Protein AF-A0A3C0DVQ2-F1 (afdb_monomer)

pLDDT: mean 93.42, std 5.56, range [76.94, 98.44]

Structure (mmCIF, N/CA/C/O backbone):
data_AF-A0A3C0DVQ2-F1
#
_entry.id   AF-A0A3C0DVQ2-F1
#
loop_
_atom_site.group_PDB
_atom_site.id
_atom_site.type_symbol
_atom_site.label_atom_id
_atom_site.label_alt_id
_atom_site.label_comp_id
_atom_site.label_asym_id
_atom_site.label_entity_id
_atom_site.label_seq_id
_atom_site.pdbx_PDB_ins_code
_atom_site.Cartn_x
_atom_site.Cartn_y
_atom_site.Cartn_z
_atom_site.occupancy
_atom_site.B_iso_or_equiv
_atom_site.auth_seq_id
_atom_site.auth_comp_id
_atom_site.auth_asym_id
_atom_site.auth_atom_id
_atom_site.pdbx_PDB_model_num
ATOM 1 N N . MET A 1 1 ? 15.230 -8.781 -10.210 1.00 77.56 1 MET A N 1
ATOM 2 C CA . MET A 1 1 ? 13.979 -9.576 -10.283 1.00 77.56 1 MET A CA 1
ATOM 3 C C . MET A 1 1 ? 12.937 -8.904 -11.160 1.00 77.56 1 MET A C 1
ATOM 5 O O . MET A 1 1 ? 12.612 -9.472 -12.189 1.00 77.56 1 MET A O 1
ATOM 9 N N . ALA A 1 2 ? 12.466 -7.697 -10.831 1.00 78.19 2 ALA A N 1
ATOM 10 C CA . ALA A 1 2 ? 11.519 -6.969 -11.685 1.00 78.19 2 ALA A CA 1
ATOM 11 C C 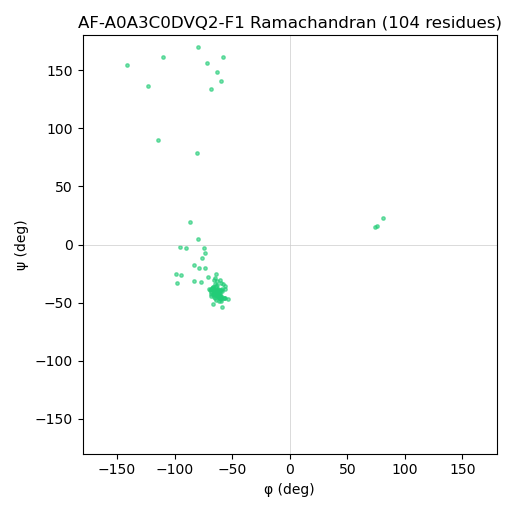. ALA A 1 2 ? 12.025 -6.744 -13.126 1.00 78.19 2 ALA A C 1
ATOM 13 O O . ALA A 1 2 ? 11.261 -6.921 -14.063 1.00 78.19 2 ALA A O 1
ATOM 14 N N . GLU A 1 3 ? 13.318 -6.463 -13.318 1.00 82.38 3 GLU A N 1
ATOM 15 C CA . GLU A 1 3 ? 13.931 -6.376 -14.657 1.00 82.38 3 GLU A CA 1
ATOM 16 C C . GLU A 1 3 ? 13.937 -7.714 -15.418 1.00 82.38 3 GLU A C 1
ATOM 18 O O . GLU A 1 3 ? 13.766 -7.752 -16.633 1.00 82.38 3 GLU A O 1
ATOM 23 N N . TYR A 1 4 ? 14.089 -8.844 -14.719 1.00 86.44 4 TYR A N 1
ATOM 24 C CA . TYR A 1 4 ? 13.986 -10.165 -15.348 1.00 86.44 4 TYR A CA 1
ATOM 25 C C . TYR A 1 4 ? 12.550 -10.453 -15.781 1.00 86.44 4 TYR A C 1
ATOM 27 O O . TYR A 1 4 ? 12.326 -10.957 -16.877 1.00 86.44 4 TYR A O 1
ATOM 35 N N . TRP A 1 5 ? 11.571 -10.053 -14.965 1.00 86.06 5 TRP A N 1
ATOM 36 C CA . TRP A 1 5 ? 10.164 -10.084 -15.357 1.00 86.06 5 TRP A CA 1
ATOM 37 C C . TRP A 1 5 ? 9.872 -9.156 -16.543 1.00 86.06 5 TRP A C 1
ATOM 39 O O . TRP A 1 5 ? 9.146 -9.559 -17.447 1.00 86.06 5 TRP A O 1
ATOM 49 N N . SER A 1 6 ? 10.449 -7.949 -16.586 1.00 85.69 6 SER A N 1
ATOM 50 C CA . SER A 1 6 ? 10.192 -6.990 -17.671 1.00 85.69 6 SER A CA 1
ATOM 51 C C . SER A 1 6 ? 10.811 -7.408 -19.007 1.00 85.69 6 SER A C 1
ATOM 53 O O . SER A 1 6 ? 10.264 -7.059 -20.052 1.00 85.69 6 SER A O 1
ATOM 55 N N . THR A 1 7 ? 11.906 -8.173 -18.974 1.00 87.25 7 THR A N 1
ATOM 56 C CA . THR A 1 7 ? 12.622 -8.702 -20.151 1.00 87.25 7 THR A CA 1
ATOM 57 C C . THR A 1 7 ? 12.207 -10.126 -20.538 1.00 87.25 7 THR A C 1
ATOM 59 O O . THR A 1 7 ? 12.697 -10.654 -21.534 1.00 87.25 7 THR A O 1
ATOM 62 N N . GLY A 1 8 ? 11.304 -10.759 -19.779 1.00 83.19 8 GLY A N 1
ATOM 63 C CA . GLY A 1 8 ? 10.842 -12.129 -20.032 1.00 83.19 8 GLY A CA 1
ATOM 64 C C . GLY A 1 8 ? 11.857 -13.221 -19.676 1.00 83.19 8 GLY A C 1
ATOM 65 O O . GLY A 1 8 ? 11.687 -14.370 -20.079 1.00 83.19 8 GLY A O 1
ATOM 66 N N . ASN A 1 9 ? 12.903 -12.896 -18.913 1.00 87.25 9 ASN A N 1
ATOM 67 C CA . ASN A 1 9 ? 13.915 -13.850 -18.471 1.00 87.25 9 ASN A CA 1
ATOM 68 C C . ASN A 1 9 ? 13.419 -14.656 -17.257 1.00 87.25 9 ASN A C 1
ATOM 70 O O . ASN A 1 9 ? 13.753 -14.366 -16.104 1.00 87.25 9 ASN A O 1
ATOM 74 N N . LEU A 1 10 ? 12.579 -15.658 -17.523 1.00 84.38 10 LEU A N 1
ATOM 75 C CA . LEU A 1 10 ? 11.898 -16.430 -16.482 1.00 84.38 10 LEU A CA 1
ATOM 76 C C . LEU A 1 10 ? 12.848 -17.256 -15.611 1.00 84.38 10 LEU A C 1
ATOM 78 O O . LEU A 1 10 ? 12.577 -17.393 -14.419 1.00 84.38 10 LEU A O 1
ATOM 82 N N . ASP A 1 11 ? 13.973 -17.715 -16.165 1.00 83.19 11 ASP A N 1
ATOM 83 C CA . ASP A 1 11 ? 14.972 -18.521 -15.452 1.00 83.19 11 ASP A CA 1
ATOM 84 C C . ASP A 1 11 ? 15.489 -17.813 -14.195 1.00 83.19 11 ASP A C 1
ATOM 86 O O . ASP A 1 11 ? 15.696 -18.440 -13.157 1.00 83.19 11 ASP A O 1
ATOM 90 N N . PHE A 1 12 ? 15.633 -16.486 -14.247 1.00 79.69 12 PHE A N 1
ATOM 91 C CA . PHE A 1 12 ? 16.002 -15.684 -13.079 1.00 79.69 12 PHE A CA 1
ATOM 92 C C . PHE A 1 12 ? 14.804 -15.018 -12.398 1.00 79.69 12 PHE A C 1
ATOM 94 O O . PHE A 1 12 ? 14.864 -14.737 -11.201 1.00 79.69 12 PHE A O 1
ATOM 101 N N . ALA A 1 13 ? 13.711 -14.764 -13.121 1.00 76.94 13 ALA A N 1
ATOM 102 C CA . ALA A 1 13 ? 12.560 -14.046 -12.582 1.00 76.94 13 ALA A CA 1
ATOM 103 C C . ALA A 1 13 ? 11.810 -14.824 -11.485 1.00 76.94 13 ALA A C 1
ATOM 105 O O . ALA A 1 13 ? 11.359 -14.210 -10.513 1.00 76.94 13 ALA A O 1
ATOM 106 N N . VAL A 1 14 ? 11.683 -16.153 -11.619 1.00 83.31 14 VAL A N 1
ATOM 107 C CA . VAL A 1 14 ? 10.948 -16.994 -10.647 1.00 83.31 14 VAL A CA 1
ATOM 108 C C . VAL A 1 14 ? 11.783 -17.400 -9.433 1.00 83.31 14 VAL A C 1
ATOM 110 O O . VAL A 1 14 ? 11.222 -17.749 -8.402 1.00 83.31 14 VAL A O 1
ATOM 113 N N . ASN A 1 15 ? 13.110 -17.297 -9.527 1.00 84.56 15 ASN A N 1
ATOM 114 C CA . ASN A 1 15 ? 14.049 -17.620 -8.448 1.00 84.56 15 ASN A CA 1
ATOM 115 C C . ASN A 1 15 ? 14.306 -16.430 -7.501 1.00 84.56 15 ASN A C 1
ATOM 117 O O . ASN A 1 15 ? 15.317 -16.378 -6.798 1.00 84.56 15 ASN A O 1
ATOM 121 N N . GLY A 1 16 ? 13.412 -15.439 -7.500 1.00 77.62 16 GLY A N 1
ATOM 122 C CA . GLY A 1 16 ? 13.480 -14.302 -6.590 1.00 77.62 16 GLY A CA 1
ATOM 123 C C . GLY A 1 16 ? 13.336 -14.713 -5.123 1.00 77.62 16 GLY A C 1
ATOM 124 O O . GLY A 1 16 ? 12.618 -15.651 -4.799 1.00 77.62 16 GLY A O 1
ATOM 125 N N . TYR A 1 17 ? 13.992 -13.969 -4.225 1.00 80.88 17 TYR A N 1
ATOM 126 C CA . TYR A 1 17 ? 13.896 -14.187 -2.773 1.00 80.88 17 TYR A CA 1
ATOM 127 C C . TYR A 1 17 ? 12.458 -14.040 -2.239 1.00 80.88 17 TYR A C 1
ATOM 129 O O . TYR A 1 17 ? 12.055 -14.742 -1.318 1.00 80.88 17 TYR A O 1
ATOM 137 N N . TRP A 1 18 ? 11.675 -13.150 -2.852 1.00 83.38 18 TRP A N 1
ATOM 138 C CA . TRP A 1 18 ? 10.258 -12.942 -2.564 1.00 83.38 18 TRP A CA 1
ATOM 139 C C . TRP A 1 18 ? 9.388 -13.439 -3.723 1.00 83.38 18 TRP A C 1
ATOM 141 O O . TRP A 1 18 ? 9.849 -13.525 -4.863 1.00 83.38 18 TRP A O 1
ATOM 151 N N . GLY A 1 19 ? 8.098 -13.665 -3.449 1.00 84.06 19 GLY A N 1
ATOM 152 C CA . GLY A 1 19 ? 7.097 -13.898 -4.492 1.00 84.06 19 GLY A CA 1
ATOM 153 C C . GLY A 1 19 ? 7.007 -12.739 -5.502 1.00 84.06 19 GLY A C 1
ATOM 154 O O . GLY A 1 19 ? 7.433 -11.614 -5.219 1.00 84.06 19 GLY A O 1
ATOM 155 N N . PRO A 1 20 ? 6.426 -12.971 -6.693 1.00 91.19 20 PRO A N 1
ATOM 156 C CA . PRO A 1 20 ? 6.582 -12.063 -7.825 1.00 91.19 20 PRO A CA 1
ATOM 157 C C . PRO A 1 20 ? 5.744 -10.787 -7.715 1.00 91.19 20 PRO A C 1
ATOM 159 O O . PRO A 1 20 ? 5.971 -9.857 -8.476 1.00 91.19 20 PRO A O 1
ATOM 162 N N . LEU A 1 21 ? 4.801 -10.710 -6.773 1.00 90.56 21 LEU A N 1
ATOM 163 C CA . LEU A 1 21 ? 3.766 -9.677 -6.734 1.00 90.56 21 LEU A CA 1
ATOM 164 C C . LEU A 1 21 ? 4.331 -8.245 -6.701 1.00 90.56 21 LEU A C 1
ATOM 166 O O . LEU A 1 21 ? 3.913 -7.400 -7.489 1.00 90.56 21 LEU A O 1
ATOM 170 N N . LEU A 1 22 ? 5.331 -7.984 -5.850 1.00 91.94 22 LEU A N 1
ATOM 171 C CA . LEU A 1 22 ? 5.998 -6.678 -5.808 1.00 91.94 22 LEU A CA 1
ATOM 172 C C . LEU A 1 22 ? 6.772 -6.402 -7.107 1.00 91.94 22 LEU A C 1
ATOM 174 O O . LEU A 1 22 ? 6.738 -5.291 -7.626 1.00 91.94 22 LEU A O 1
ATOM 178 N N . SER A 1 23 ? 7.431 -7.425 -7.663 1.00 92.19 23 SER A N 1
ATOM 179 C CA . SER A 1 23 ? 8.139 -7.298 -8.943 1.00 92.19 23 SER A CA 1
ATOM 180 C C . SER A 1 23 ? 7.171 -6.996 -10.087 1.00 92.19 23 SER A C 1
ATOM 182 O O . SER A 1 23 ? 7.465 -6.143 -10.916 1.00 92.19 23 SER A O 1
ATOM 184 N N . TRP A 1 24 ? 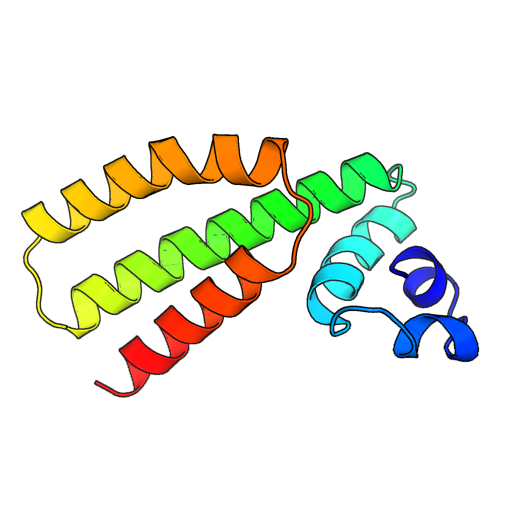5.998 -7.628 -10.111 1.00 94.25 24 TRP A N 1
ATOM 185 C CA . TRP A 1 24 ? 4.954 -7.370 -11.099 1.00 94.25 24 TRP A CA 1
ATOM 186 C C . TRP A 1 24 ? 4.400 -5.949 -11.007 1.00 94.25 24 TRP A C 1
ATOM 188 O O . TRP A 1 24 ? 4.158 -5.348 -12.047 1.00 94.25 24 TRP A O 1
ATOM 198 N N . LEU A 1 25 ? 4.274 -5.370 -9.806 1.00 94.75 25 LEU A N 1
ATOM 199 C CA . LEU A 1 25 ? 3.908 -3.954 -9.661 1.00 94.75 25 LEU A CA 1
ATOM 200 C C . LEU A 1 25 ? 4.956 -3.006 -10.260 1.00 94.75 25 LEU A C 1
ATOM 202 O O . LEU A 1 25 ? 4.601 -1.934 -10.741 1.00 94.75 25 LEU A O 1
ATOM 206 N N . MET A 1 26 ? 6.236 -3.386 -10.247 1.00 95.56 26 MET A N 1
ATOM 207 C CA . MET A 1 26 ? 7.316 -2.572 -10.813 1.00 95.56 26 MET A CA 1
ATOM 208 C C . MET A 1 26 ? 7.377 -2.640 -12.346 1.00 95.56 26 MET A C 1
ATOM 210 O O . MET A 1 26 ? 7.761 -1.659 -12.980 1.00 95.56 26 MET A O 1
ATOM 214 N N . VAL A 1 27 ? 7.012 -3.777 -12.950 1.00 95.25 27 VAL A N 1
ATOM 215 C CA . VAL A 1 27 ? 7.183 -4.046 -14.393 1.00 95.25 27 VAL A CA 1
ATOM 216 C C . VAL A 1 27 ? 6.579 -2.964 -15.303 1.00 95.25 27 VAL A C 1
ATOM 218 O O . VAL A 1 27 ? 7.299 -2.515 -16.196 1.00 95.25 27 VAL A O 1
ATOM 221 N N . PRO A 1 28 ? 5.337 -2.477 -15.096 1.00 95.88 28 PRO A N 1
ATOM 222 C CA . PRO A 1 28 ? 4.778 -1.418 -15.935 1.00 95.88 28 PRO A CA 1
ATOM 223 C C . PRO A 1 28 ? 5.621 -0.139 -15.928 1.00 95.88 28 PRO A C 1
ATOM 225 O O . PRO A 1 28 ? 5.803 0.479 -16.971 1.00 95.88 28 PRO A O 1
ATOM 228 N N . PHE A 1 29 ? 6.185 0.241 -14.777 1.00 96.19 29 PHE A N 1
ATOM 229 C CA . PHE A 1 29 ? 7.061 1.411 -14.678 1.00 96.19 29 PHE A CA 1
ATOM 230 C C . PHE A 1 29 ? 8.382 1.183 -15.417 1.00 96.19 29 PHE A C 1
ATOM 232 O O . PHE A 1 29 ? 8.842 2.067 -16.137 1.00 96.19 29 PHE A O 1
ATOM 239 N N . LEU A 1 30 ? 8.957 -0.017 -15.309 1.00 95.38 30 LEU A N 1
ATOM 240 C CA . LEU A 1 30 ? 10.175 -0.376 -16.041 1.00 95.38 30 LEU A CA 1
ATOM 241 C C . LEU A 1 30 ? 9.959 -0.342 -17.560 1.00 95.38 30 LEU A C 1
ATOM 243 O O . LEU A 1 30 ? 10.825 0.131 -18.291 1.00 95.38 30 LEU A O 1
ATOM 247 N N . TRP A 1 31 ? 8.795 -0.781 -18.050 1.00 95.81 31 TRP A N 1
ATOM 248 C CA . TRP A 1 31 ? 8.444 -0.667 -19.472 1.00 95.81 31 TRP A CA 1
ATOM 249 C C . TRP A 1 31 ? 8.304 0.781 -19.946 1.00 95.81 31 TRP A C 1
ATOM 251 O O . TRP A 1 31 ? 8.580 1.071 -21.107 1.00 95.81 31 TRP A O 1
ATOM 261 N N . LEU A 1 32 ? 7.930 1.697 -19.051 1.00 96.19 32 LEU A N 1
ATOM 262 C CA . LEU A 1 32 ? 7.914 3.139 -19.312 1.00 96.19 32 LEU A CA 1
ATOM 263 C C . LEU A 1 32 ? 9.308 3.786 -19.206 1.00 96.19 32 LEU A C 1
ATOM 265 O O . LEU A 1 32 ? 9.422 5.006 -19.304 1.00 96.19 32 LEU A O 1
ATOM 269 N N . GLY A 1 33 ? 10.366 2.994 -19.003 1.00 94.31 33 GLY A N 1
ATOM 270 C CA . GLY A 1 33 ? 11.742 3.477 -18.881 1.00 94.31 33 GLY A CA 1
ATOM 271 C C . GLY A 1 33 ? 12.057 4.121 -17.531 1.00 94.31 33 GLY A C 1
ATOM 272 O O . GLY A 1 33 ? 13.056 4.828 -17.410 1.00 94.31 33 GLY A O 1
ATOM 273 N N . VAL A 1 34 ? 11.215 3.907 -16.515 1.00 96.38 34 VAL A N 1
ATOM 274 C CA . VAL A 1 34 ? 11.476 4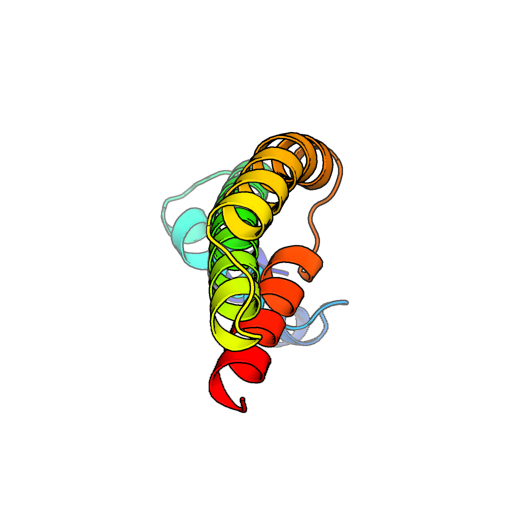.393 -15.160 1.00 96.38 34 VAL A CA 1
ATOM 275 C C . VAL A 1 34 ? 12.654 3.631 -14.557 1.00 96.38 34 VAL A C 1
ATOM 277 O O . VAL A 1 34 ? 12.710 2.406 -14.619 1.00 96.38 34 VAL A O 1
ATOM 280 N N . GLU A 1 35 ? 13.578 4.367 -13.941 1.00 96.00 35 GLU A N 1
ATOM 281 C CA . GLU A 1 35 ? 14.740 3.809 -13.249 1.00 96.00 35 GLU A CA 1
ATOM 282 C C . GLU A 1 35 ? 14.318 2.862 -12.112 1.00 96.00 35 GLU A C 1
ATOM 284 O O . GLU A 1 35 ? 13.337 3.105 -11.405 1.00 96.00 35 GLU A O 1
ATOM 289 N N . THR A 1 36 ? 15.043 1.755 -11.946 1.00 93.00 36 THR A N 1
ATOM 290 C CA . THR A 1 36 ? 14.605 0.604 -11.144 1.00 93.00 36 THR A CA 1
ATOM 291 C C . THR A 1 36 ? 14.354 0.939 -9.679 1.00 93.00 36 THR A C 1
ATOM 293 O O . THR A 1 36 ? 13.369 0.457 -9.106 1.00 93.00 36 THR A O 1
ATOM 296 N N . LEU A 1 37 ? 15.183 1.789 -9.066 1.00 93.56 37 LEU A N 1
ATOM 297 C CA . LEU A 1 37 ? 14.953 2.226 -7.691 1.00 93.56 37 LEU A CA 1
ATOM 298 C C . LEU A 1 37 ? 13.685 3.080 -7.586 1.00 93.56 37 LEU A C 1
ATOM 300 O O . LEU A 1 37 ? 12.880 2.882 -6.672 1.00 93.56 37 LEU A O 1
ATOM 304 N N . PHE A 1 38 ? 13.466 3.992 -8.533 1.00 95.31 38 PHE A N 1
ATOM 305 C CA . PHE A 1 38 ? 12.257 4.811 -8.556 1.00 95.31 38 PHE A CA 1
ATOM 306 C C . PHE A 1 38 ? 10.996 3.970 -8.803 1.00 95.31 38 PHE A C 1
ATOM 308 O O . PHE A 1 38 ? 10.002 4.135 -8.096 1.00 95.31 38 PHE A O 1
ATOM 315 N N . ALA A 1 39 ? 11.052 2.993 -9.713 1.00 96.62 39 ALA A N 1
ATOM 316 C CA . ALA A 1 39 ? 9.975 2.026 -9.932 1.00 96.62 39 ALA A CA 1
ATOM 317 C C . ALA A 1 39 ? 9.651 1.231 -8.655 1.00 96.62 39 ALA A C 1
ATOM 319 O O . ALA A 1 39 ? 8.481 1.018 -8.334 1.00 96.62 39 ALA A O 1
ATOM 320 N N . ALA A 1 40 ? 10.674 0.843 -7.885 1.00 95.31 40 ALA A N 1
ATOM 321 C CA . ALA A 1 40 ? 10.486 0.185 -6.597 1.00 95.31 40 ALA A CA 1
ATOM 322 C C . ALA A 1 40 ? 9.785 1.101 -5.584 1.00 95.31 40 ALA A C 1
ATOM 324 O O . ALA A 1 40 ? 8.877 0.660 -4.883 1.00 95.31 40 ALA A O 1
ATOM 325 N N . LYS A 1 41 ? 10.149 2.387 -5.526 1.00 96.19 41 LYS A N 1
ATOM 326 C CA . LYS A 1 41 ? 9.494 3.362 -4.637 1.00 96.19 41 LYS A CA 1
ATOM 327 C C . LYS A 1 41 ? 8.042 3.629 -5.036 1.00 96.19 41 LYS A C 1
ATOM 329 O O . LYS A 1 41 ? 7.190 3.719 -4.155 1.00 96.19 41 LYS A O 1
ATOM 334 N N . LEU A 1 42 ? 7.731 3.661 -6.331 1.00 96.94 42 LEU A N 1
ATOM 335 C CA . LEU A 1 42 ? 6.348 3.723 -6.817 1.00 96.94 42 LEU A CA 1
ATOM 336 C C . LEU A 1 42 ? 5.553 2.467 -6.428 1.00 96.94 42 LEU A C 1
ATOM 338 O O . LEU A 1 42 ? 4.428 2.577 -5.942 1.00 96.94 42 LEU A O 1
ATOM 342 N N . ALA A 1 43 ? 6.148 1.278 -6.557 1.00 96.94 43 ALA A N 1
ATOM 343 C CA . ALA A 1 43 ? 5.523 0.035 -6.108 1.00 96.94 43 ALA A CA 1
ATOM 344 C C . ALA A 1 43 ? 5.295 0.015 -4.584 1.00 96.94 43 ALA A C 1
ATOM 346 O O . ALA A 1 43 ? 4.240 -0.429 -4.124 1.00 96.94 43 ALA A O 1
ATOM 347 N N . MET A 1 44 ? 6.234 0.547 -3.795 1.00 97.56 44 MET A N 1
ATOM 348 C CA . MET A 1 44 ? 6.072 0.702 -2.347 1.00 97.56 44 MET A CA 1
ATOM 349 C C . MET A 1 44 ? 4.966 1.697 -1.983 1.00 97.56 44 MET A C 1
ATOM 351 O O . MET A 1 44 ? 4.207 1.429 -1.056 1.00 97.56 44 MET A O 1
ATOM 355 N N . LEU A 1 45 ? 4.819 2.796 -2.729 1.00 96.94 45 LEU A N 1
ATOM 356 C CA . LEU A 1 45 ? 3.731 3.758 -2.532 1.00 96.94 45 LEU A CA 1
ATOM 357 C C . LEU A 1 45 ? 2.360 3.102 -2.757 1.00 96.94 45 LEU A C 1
ATOM 359 O O . LEU A 1 45 ? 1.458 3.254 -1.933 1.00 96.94 45 LEU A O 1
ATOM 363 N N . ILE A 1 46 ? 2.222 2.317 -3.832 1.00 97.62 46 ILE A N 1
ATOM 364 C CA . ILE A 1 46 ? 1.009 1.526 -4.097 1.00 97.62 46 ILE A CA 1
ATOM 365 C C . ILE A 1 46 ? 0.768 0.530 -2.957 1.00 97.62 46 ILE A C 1
ATOM 367 O O . ILE A 1 46 ? -0.342 0.442 -2.437 1.00 97.62 46 ILE A O 1
ATOM 371 N N . SER A 1 47 ? 1.813 -0.179 -2.528 1.00 97.69 47 SER A N 1
ATOM 372 C CA . SER A 1 47 ? 1.744 -1.164 -1.441 1.00 97.69 47 SER A CA 1
ATOM 373 C C . SER A 1 47 ? 1.316 -0.533 -0.113 1.00 97.69 47 SER A C 1
ATOM 375 O O . SER A 1 47 ? 0.471 -1.090 0.584 1.00 97.69 47 SER A O 1
ATOM 377 N N . GLY A 1 48 ? 1.830 0.655 0.214 1.00 97.75 48 GLY A N 1
ATOM 378 C CA . GLY A 1 48 ? 1.405 1.436 1.374 1.00 97.75 48 GLY A CA 1
ATOM 379 C C . GLY A 1 48 ? -0.058 1.867 1.284 1.00 97.75 48 GLY A C 1
ATOM 380 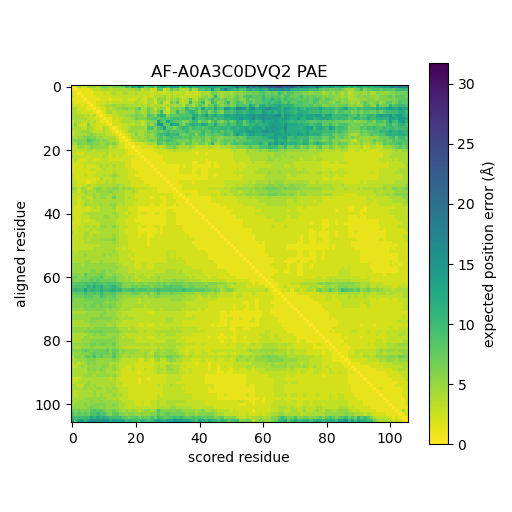O O . GLY A 1 48 ? -0.787 1.761 2.266 1.00 97.75 48 GLY A O 1
ATOM 381 N N . GLY A 1 49 ? -0.525 2.262 0.096 1.00 97.94 49 GLY A N 1
ATOM 382 C CA . GLY A 1 49 ? -1.941 2.544 -0.146 1.00 97.94 49 GLY A CA 1
ATOM 383 C C . GLY A 1 49 ? -2.836 1.322 0.083 1.00 97.94 49 GLY A C 1
ATOM 384 O O . GLY A 1 49 ? -3.866 1.437 0.752 1.00 97.94 49 GLY A O 1
ATOM 385 N N . VAL A 1 50 ? -2.431 0.148 -0.411 1.00 98.19 50 VAL A N 1
ATOM 386 C CA . VAL A 1 50 ? -3.142 -1.123 -0.183 1.00 98.19 50 VAL A CA 1
ATOM 387 C C . VAL A 1 50 ? -3.173 -1.471 1.307 1.00 98.19 50 VAL A C 1
ATOM 389 O O . VAL A 1 50 ? -4.237 -1.803 1.828 1.00 98.19 50 VAL A O 1
ATOM 392 N N . PHE A 1 51 ? -2.044 -1.338 2.008 1.00 98.31 51 PHE A N 1
ATOM 393 C CA . PHE A 1 51 ? -1.956 -1.567 3.452 1.00 98.31 51 PHE A CA 1
ATOM 394 C C . PHE A 1 51 ? -2.880 -0.651 4.251 1.00 98.31 51 PHE A C 1
ATOM 396 O O . PHE A 1 51 ? -3.624 -1.115 5.118 1.00 98.31 51 PHE A O 1
ATOM 403 N N . PHE A 1 52 ? -2.866 0.642 3.925 1.00 98.38 52 PHE A N 1
ATOM 404 C CA . PHE A 1 52 ? -3.694 1.650 4.573 1.00 98.38 52 PHE A CA 1
ATOM 405 C C . PHE A 1 52 ? -5.181 1.308 4.442 1.00 98.38 52 PHE A C 1
ATOM 407 O O . PHE A 1 52 ? -5.880 1.175 5.444 1.00 98.38 52 PHE A O 1
ATOM 414 N N . HIS A 1 53 ? -5.660 1.086 3.215 1.00 98.06 53 HIS A N 1
ATOM 415 C CA . HIS A 1 53 ? -7.076 0.801 2.980 1.00 98.06 53 HIS A CA 1
ATOM 416 C C . HIS A 1 53 ? -7.499 -0.562 3.536 1.00 98.06 53 HIS A C 1
ATOM 418 O O . HIS A 1 53 ? -8.587 -0.658 4.102 1.00 98.06 53 HIS A O 1
ATOM 424 N N . GLY A 1 54 ? -6.648 -1.588 3.428 1.00 97.88 54 GLY A N 1
ATOM 425 C CA . GLY A 1 54 ? -6.936 -2.915 3.976 1.00 97.88 54 GLY A CA 1
ATOM 426 C C . GLY A 1 54 ? -7.061 -2.897 5.493 1.00 97.88 54 GLY A C 1
ATOM 427 O O . GLY A 1 54 ? -7.976 -3.505 6.042 1.00 97.88 54 GLY A O 1
ATOM 428 N N . SER A 1 55 ? -6.208 -2.126 6.168 1.00 97.94 55 SER A N 1
ATOM 429 C CA . SER A 1 55 ? -6.276 -1.946 7.619 1.00 97.94 55 SER A CA 1
ATOM 430 C C . SER A 1 55 ? -7.555 -1.224 8.048 1.00 97.94 55 SER A C 1
ATOM 432 O O . SER A 1 55 ? -8.225 -1.680 8.970 1.00 97.94 55 SER A O 1
ATOM 434 N N . LEU A 1 56 ? -7.946 -0.140 7.364 1.00 97.88 56 LEU A N 1
ATOM 435 C CA . LEU A 1 56 ? -9.201 0.559 7.681 1.00 97.88 56 LEU A CA 1
ATOM 436 C C . LEU A 1 56 ? -10.434 -0.295 7.382 1.00 97.88 56 LEU A C 1
ATOM 438 O O . LEU A 1 56 ? -11.412 -0.258 8.125 1.00 97.88 56 LEU A O 1
ATOM 442 N N . PHE A 1 57 ? -10.393 -1.084 6.311 1.00 97.50 57 PHE A N 1
ATOM 443 C CA . PHE A 1 57 ? -11.448 -2.042 6.011 1.00 97.50 57 PHE A CA 1
ATOM 444 C C . PHE A 1 57 ? -11.585 -3.091 7.121 1.00 97.50 57 PHE A C 1
ATOM 446 O O . PHE A 1 57 ? -12.694 -3.328 7.591 1.00 97.50 57 PHE A O 1
ATOM 453 N N . LEU A 1 58 ? -10.469 -3.649 7.597 1.00 97.69 58 LEU A N 1
ATOM 454 C CA . LEU A 1 58 ? -10.462 -4.601 8.707 1.00 97.69 58 LEU A CA 1
ATOM 455 C C . LEU A 1 58 ? -11.011 -3.988 10.004 1.00 97.69 58 LEU A C 1
ATOM 457 O O . LEU A 1 58 ? -11.823 -4.615 10.676 1.00 97.69 58 LEU A O 1
ATOM 461 N N . VAL A 1 59 ? -10.614 -2.757 10.342 1.00 97.31 59 VAL A N 1
ATOM 462 C CA . VAL A 1 59 ? -11.128 -2.037 11.523 1.00 97.31 59 VAL A CA 1
ATOM 463 C C . VAL A 1 59 ? -12.654 -1.932 11.483 1.00 97.31 59 VAL A C 1
ATOM 465 O O . VAL A 1 59 ? -13.321 -2.238 12.472 1.00 97.31 59 VAL A O 1
ATOM 468 N N . ARG A 1 60 ? -13.212 -1.564 10.323 1.00 95.38 60 ARG A N 1
ATOM 469 C CA . ARG A 1 60 ? -14.666 -1.492 10.118 1.00 95.38 60 ARG A CA 1
ATOM 470 C C . ARG A 1 60 ? -15.326 -2.868 10.200 1.00 95.38 60 ARG A C 1
ATOM 472 O O . ARG A 1 60 ? -16.384 -2.986 10.808 1.00 95.38 60 ARG A O 1
ATOM 479 N N . ALA A 1 61 ? -14.703 -3.895 9.623 1.00 96.25 61 ALA A N 1
ATOM 480 C CA . ALA A 1 61 ? -15.220 -5.264 9.627 1.00 96.25 61 ALA A CA 1
ATOM 481 C C . ALA A 1 61 ? -15.313 -5.862 11.042 1.00 96.25 61 ALA A C 1
ATOM 483 O O . ALA A 1 61 ? -16.271 -6.558 11.357 1.00 96.25 61 ALA A O 1
ATOM 484 N N . VAL A 1 62 ? -14.372 -5.524 11.929 1.00 96.50 62 VAL A N 1
ATOM 485 C CA . VAL A 1 62 ? -14.393 -5.949 13.344 1.00 96.50 62 VAL A CA 1
ATOM 486 C C . VAL A 1 62 ? -15.454 -5.190 14.168 1.00 96.50 62 VAL A C 1
ATOM 488 O O . VAL A 1 62 ? -15.712 -5.533 15.320 1.00 96.50 62 VAL A O 1
ATOM 491 N N . GLY A 1 63 ? -16.109 -4.174 13.596 1.00 94.19 63 GLY A N 1
ATOM 492 C CA . GLY A 1 63 ? -17.156 -3.399 14.266 1.00 94.19 63 GLY A CA 1
ATOM 493 C C . GLY A 1 63 ? -16.629 -2.307 15.201 1.00 94.19 63 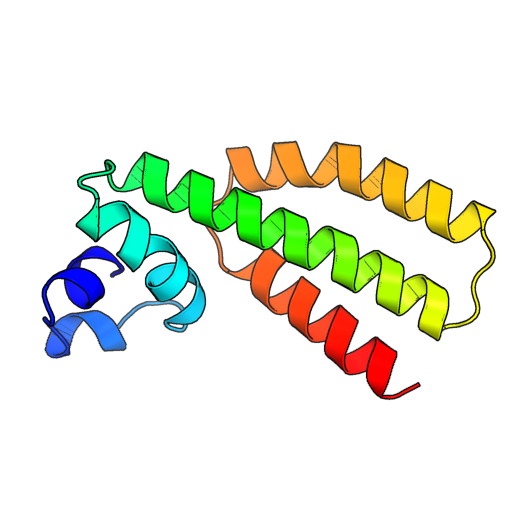GLY A C 1
ATOM 494 O O . GLY A 1 63 ? -17.340 -1.897 16.119 1.00 94.19 63 GLY A O 1
ATOM 495 N N . LEU A 1 64 ? -15.392 -1.842 14.993 1.00 94.88 64 LEU A N 1
ATOM 496 C CA . LEU A 1 64 ? -14.827 -0.716 15.741 1.00 94.88 64 LEU A CA 1
ATOM 497 C C . LEU A 1 64 ? -15.471 0.619 15.333 1.00 94.88 64 LEU A C 1
ATOM 499 O O . LEU A 1 64 ? -16.026 0.764 14.241 1.00 94.88 64 LEU A O 1
ATOM 503 N N . GLY A 1 65 ? -15.414 1.600 16.236 1.00 95.44 65 GLY A N 1
ATOM 504 C CA . GLY A 1 65 ? -16.060 2.894 16.039 1.00 95.44 65 GLY A CA 1
ATOM 505 C C . GLY A 1 65 ? -15.263 3.844 15.141 1.00 95.44 65 GLY A C 1
ATOM 506 O O . GLY A 1 65 ? -14.084 3.646 14.857 1.00 95.44 65 GLY A O 1
ATOM 507 N N . LEU A 1 66 ? -15.896 4.959 14.758 1.00 95.50 66 LEU A N 1
ATOM 508 C CA . LEU A 1 66 ? -15.277 5.997 13.920 1.00 95.50 66 LEU A CA 1
ATOM 509 C C . LEU A 1 66 ? -14.001 6.593 14.541 1.00 95.50 66 LEU A C 1
ATOM 511 O O . LEU A 1 66 ? -13.071 6.956 13.825 1.00 95.50 66 LEU A O 1
ATOM 515 N N . VAL A 1 67 ? -13.955 6.712 15.872 1.00 97.12 67 VAL A N 1
ATOM 516 C CA . VAL A 1 67 ? -12.781 7.243 16.581 1.00 97.12 67 VAL A CA 1
ATOM 517 C C . VAL A 1 67 ? -11.606 6.271 16.483 1.00 97.12 67 VAL A C 1
ATOM 519 O O . VAL A 1 67 ? -10.493 6.708 16.205 1.00 97.12 67 VAL A O 1
ATOM 522 N N . ASP A 1 68 ? -11.853 4.969 16.640 1.00 96.50 68 ASP A N 1
ATOM 523 C CA . ASP A 1 68 ? -10.823 3.934 16.506 1.00 96.50 68 ASP A CA 1
ATOM 524 C C . ASP A 1 68 ? -10.269 3.907 15.078 1.00 96.50 68 ASP A C 1
ATOM 526 O O . ASP A 1 68 ? -9.056 3.893 14.871 1.00 96.50 68 ASP A O 1
ATOM 530 N N . GLU A 1 69 ? -11.156 3.991 14.084 1.00 96.75 69 GLU A N 1
ATOM 531 C CA . GLU A 1 69 ? -10.776 4.087 12.676 1.00 96.75 69 GLU A CA 1
ATOM 532 C C . GLU A 1 69 ? -9.911 5.319 12.391 1.00 96.75 69 GLU A C 1
ATOM 534 O O . GLU A 1 69 ? -8.880 5.202 11.725 1.00 96.75 69 GLU A O 1
ATOM 539 N N . LEU A 1 70 ? -10.279 6.485 12.929 1.00 98.00 70 LEU A N 1
ATOM 540 C CA . LEU A 1 70 ? -9.503 7.711 12.759 1.00 98.00 70 LEU A CA 1
ATOM 541 C C . LEU A 1 70 ? -8.126 7.608 13.428 1.00 98.00 70 LEU A C 1
ATOM 543 O O . LEU A 1 70 ? -7.131 8.029 12.836 1.00 98.00 70 LEU A O 1
ATOM 547 N N . ILE A 1 71 ? -8.051 7.035 14.632 1.00 98.12 71 ILE A N 1
ATOM 548 C CA . ILE A 1 71 ? -6.778 6.807 15.330 1.00 98.12 71 ILE A CA 1
ATOM 549 C C . ILE A 1 71 ? -5.876 5.908 14.481 1.00 98.12 71 ILE A C 1
ATOM 551 O O . ILE A 1 71 ? -4.722 6.263 14.235 1.00 98.12 71 ILE A O 1
ATOM 555 N N . VAL A 1 72 ? -6.401 4.785 13.981 1.00 97.88 72 VAL A N 1
ATOM 556 C CA . VAL A 1 72 ? -5.646 3.870 13.115 1.00 97.88 72 VAL A CA 1
ATOM 557 C C . VAL A 1 72 ? -5.200 4.580 11.838 1.00 97.88 72 VAL A C 1
ATOM 559 O O . VAL A 1 72 ? -4.024 4.505 11.487 1.00 97.88 72 VAL A O 1
ATOM 562 N N . ALA A 1 73 ? -6.085 5.329 11.177 1.00 98.12 73 ALA A N 1
ATOM 563 C CA . ALA A 1 73 ? -5.748 6.089 9.975 1.00 98.12 73 ALA A CA 1
ATOM 564 C C . ALA A 1 73 ? -4.597 7.076 10.222 1.00 98.12 73 ALA A C 1
ATOM 566 O O . ALA A 1 73 ? -3.649 7.124 9.441 1.00 98.12 73 ALA A O 1
ATOM 567 N N . VAL A 1 74 ? -4.636 7.830 11.323 1.00 98.44 74 VAL A N 1
ATOM 568 C CA . VAL A 1 74 ? -3.578 8.793 11.668 1.00 98.44 74 VAL A CA 1
ATOM 569 C C . VAL A 1 74 ? -2.257 8.080 11.958 1.00 98.44 74 VAL A C 1
ATOM 571 O O . VAL A 1 74 ? -1.222 8.475 11.422 1.00 98.44 74 VAL A O 1
ATOM 574 N N . VAL A 1 75 ? -2.276 7.006 12.752 1.00 98.19 75 VAL A N 1
ATOM 575 C CA . VAL A 1 75 ? -1.065 6.227 13.062 1.00 98.19 75 VAL A CA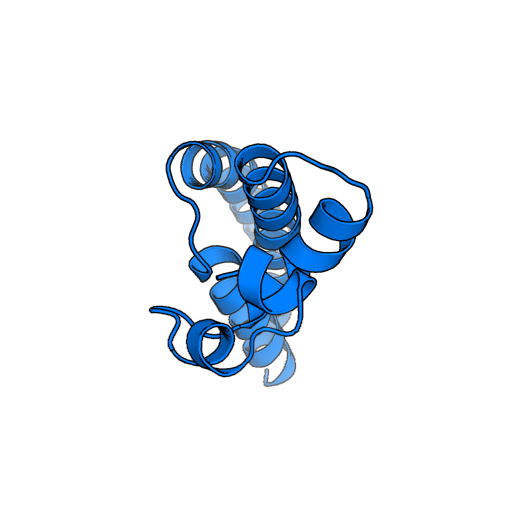 1
ATOM 576 C C . VAL A 1 75 ? -0.444 5.652 11.788 1.00 98.19 75 VAL A C 1
ATOM 578 O O . VAL A 1 75 ? 0.766 5.766 11.582 1.00 98.19 75 VAL A O 1
ATOM 581 N N . LEU A 1 76 ? -1.257 5.081 10.899 1.00 98.06 76 LEU 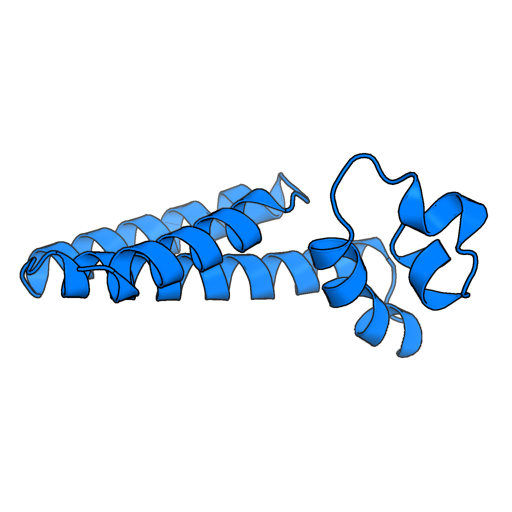A N 1
ATOM 582 C CA . LEU A 1 76 ? -0.788 4.533 9.627 1.00 98.06 76 LEU A CA 1
ATOM 583 C C . LEU A 1 76 ? -0.238 5.623 8.701 1.00 98.06 76 LEU A C 1
ATOM 585 O O . LEU A 1 76 ? 0.832 5.444 8.121 1.00 98.06 76 LEU A O 1
ATOM 589 N N . ALA A 1 77 ? -0.912 6.770 8.601 1.00 97.00 77 ALA A N 1
ATOM 590 C CA . ALA A 1 77 ? -0.456 7.890 7.778 1.00 97.00 77 ALA A CA 1
ATOM 591 C C . ALA A 1 77 ? 0.914 8.434 8.224 1.00 97.00 77 ALA A C 1
ATOM 593 O O . ALA A 1 77 ? 1.685 8.900 7.388 1.00 97.00 77 ALA A O 1
ATOM 594 N N . LEU A 1 78 ? 1.233 8.349 9.519 1.00 97.44 78 LEU A N 1
ATOM 595 C CA . LEU A 1 78 ? 2.521 8.783 10.066 1.00 97.44 78 LEU A CA 1
ATOM 596 C C . LEU A 1 78 ? 3.628 7.727 9.937 1.00 97.44 78 LEU A C 1
ATOM 598 O O . LEU A 1 78 ? 4.796 8.085 9.811 1.00 97.44 78 LEU A O 1
ATOM 602 N N . THR A 1 79 ? 3.284 6.438 9.976 1.00 96.31 79 THR A N 1
ATOM 603 C CA . THR A 1 79 ? 4.266 5.338 10.050 1.00 96.31 79 THR A CA 1
ATOM 604 C C . THR A 1 79 ? 4.585 4.700 8.699 1.00 96.31 79 THR A C 1
ATOM 606 O O . THR A 1 79 ? 5.725 4.300 8.468 1.00 96.31 79 THR A O 1
ATOM 609 N N . ILE A 1 80 ? 3.624 4.634 7.771 1.00 97.12 80 ILE A N 1
ATOM 610 C CA . ILE A 1 80 ? 3.847 4.058 6.435 1.00 97.12 80 ILE A CA 1
ATOM 611 C C . ILE A 1 80 ? 4.948 4.806 5.659 1.00 97.12 80 ILE A C 1
ATOM 613 O O . ILE A 1 80 ? 5.806 4.128 5.085 1.00 97.12 80 ILE A O 1
ATOM 617 N N . PRO A 1 81 ? 4.989 6.158 5.632 1.00 95.75 81 PRO A N 1
ATOM 618 C CA . PRO A 1 81 ? 5.996 6.874 4.852 1.00 95.75 81 PRO A CA 1
ATOM 619 C C . PRO A 1 81 ? 7.436 6.601 5.294 1.00 95.75 81 PRO A C 1
ATOM 621 O O . PRO A 1 81 ? 8.297 6.425 4.433 1.00 95.75 81 PRO A O 1
ATOM 624 N N . SER A 1 82 ? 7.695 6.529 6.606 1.00 94.06 82 SER A N 1
ATOM 625 C CA . SER A 1 82 ? 9.034 6.208 7.118 1.00 94.06 82 SER A CA 1
ATOM 626 C C . SER A 1 82 ? 9.408 4.753 6.844 1.00 94.06 82 SER A C 1
ATOM 628 O O . SER A 1 82 ? 10.530 4.457 6.451 1.00 94.06 82 SER A O 1
ATOM 630 N N . TRP A 1 83 ? 8.457 3.823 6.960 1.00 93.94 83 TRP A N 1
ATOM 631 C CA . TRP A 1 83 ? 8.730 2.422 6.649 1.00 93.94 83 TRP A CA 1
ATOM 632 C C . TRP A 1 83 ? 9.140 2.230 5.183 1.00 93.94 83 TRP A C 1
ATOM 634 O O . TRP A 1 83 ? 10.151 1.588 4.893 1.00 93.94 83 TRP A O 1
ATOM 644 N N . MET A 1 84 ? 8.380 2.816 4.250 1.00 93.75 84 MET A N 1
ATOM 645 C CA . MET A 1 84 ? 8.626 2.654 2.813 1.00 93.75 84 MET A CA 1
ATOM 646 C C . MET A 1 84 ? 9.846 3.436 2.294 1.00 93.75 84 MET A C 1
ATOM 648 O O . MET A 1 84 ? 10.377 3.116 1.220 1.00 93.75 84 MET A O 1
ATOM 652 N N . SER A 1 85 ? 10.305 4.471 3.015 1.00 91.00 85 SER A N 1
ATOM 653 C CA . SER A 1 85 ? 11.558 5.156 2.673 1.00 91.00 85 SER A CA 1
ATOM 654 C C . SER A 1 85 ? 12.755 4.245 2.900 1.00 91.00 85 SER A C 1
ATOM 656 O O . SER A 1 85 ? 13.646 4.208 2.049 1.00 91.00 85 SER A O 1
ATOM 658 N N . ASP A 1 86 ? 12.712 3.450 3.964 1.00 92.06 86 ASP A N 1
ATOM 659 C CA . ASP A 1 86 ? 13.859 2.673 4.431 1.00 92.06 86 ASP A CA 1
ATOM 660 C C . ASP A 1 86 ? 13.848 1.242 3.876 1.00 92.06 86 ASP A C 1
ATOM 662 O O . ASP A 1 86 ? 14.903 0.642 3.672 1.00 92.06 86 ASP A O 1
ATOM 666 N N . HIS A 1 87 ? 12.665 0.715 3.546 1.00 92.88 87 HIS A N 1
ATOM 667 C CA . HIS A 1 87 ? 12.482 -0.674 3.130 1.00 92.88 87 HIS A CA 1
ATOM 668 C C . HIS A 1 87 ? 11.823 -0.775 1.750 1.00 92.88 87 HIS A C 1
ATOM 670 O O . HIS A 1 87 ? 10.853 -0.085 1.442 1.00 92.88 87 HIS A O 1
ATOM 676 N N . VAL A 1 88 ? 12.341 -1.676 0.911 1.00 93.19 88 VAL A N 1
ATOM 677 C CA . VAL A 1 88 ? 11.693 -2.123 -0.331 1.00 93.19 88 VAL A CA 1
ATOM 678 C C . VAL A 1 88 ? 11.344 -3.597 -0.149 1.00 93.19 88 VAL A C 1
ATOM 680 O O . VAL A 1 88 ? 12.170 -4.475 -0.400 1.00 93.19 88 VAL A O 1
ATOM 683 N N . THR A 1 89 ? 10.142 -3.863 0.361 1.00 93.81 89 THR A N 1
ATOM 684 C CA . THR A 1 89 ? 9.697 -5.205 0.761 1.00 93.81 89 THR A CA 1
ATOM 685 C C . THR A 1 89 ? 8.229 -5.436 0.397 1.00 93.81 89 THR A C 1
ATOM 687 O O . THR A 1 89 ? 7.454 -4.485 0.284 1.00 93.81 89 THR A O 1
ATOM 690 N N . PRO A 1 90 ? 7.805 -6.697 0.201 1.00 93.56 90 PRO A N 1
ATOM 691 C CA . PRO A 1 90 ? 6.410 -7.004 -0.110 1.00 93.56 90 PRO A CA 1
ATOM 692 C C . PRO A 1 90 ? 5.472 -6.888 1.106 1.00 93.56 90 PRO A C 1
ATOM 694 O O . PRO A 1 90 ? 4.268 -7.071 0.946 1.00 93.56 90 PRO A O 1
ATOM 697 N N . ASP A 1 91 ? 5.983 -6.590 2.303 1.00 94.81 91 ASP A N 1
ATOM 698 C CA . ASP A 1 91 ? 5.255 -6.735 3.572 1.00 94.81 91 ASP A CA 1
ATOM 699 C C . ASP A 1 91 ? 3.989 -5.875 3.638 1.00 94.81 91 ASP A C 1
ATOM 701 O O . ASP A 1 91 ? 2.929 -6.370 4.011 1.00 94.81 91 ASP A O 1
ATOM 705 N N . LEU A 1 92 ? 4.069 -4.607 3.212 1.00 96.62 92 LEU A N 1
ATOM 706 C CA . LEU A 1 92 ? 2.904 -3.713 3.176 1.00 96.62 92 LEU A CA 1
ATOM 707 C C . LEU A 1 92 ? 1.829 -4.238 2.217 1.00 96.62 92 LEU A C 1
ATOM 709 O O . LEU A 1 92 ? 0.640 -4.226 2.529 1.00 96.62 92 LEU A O 1
ATOM 713 N N . LEU A 1 93 ? 2.245 -4.751 1.059 1.00 97.06 93 LEU A N 1
ATOM 714 C CA . LEU A 1 93 ? 1.324 -5.282 0.062 1.00 97.06 93 LEU A CA 1
ATOM 715 C C . LEU A 1 93 ? 0.624 -6.540 0.575 1.00 97.06 93 LEU A C 1
ATOM 717 O O . LEU A 1 93 ? -0.602 -6.626 0.542 1.00 97.06 93 LEU A O 1
ATOM 721 N N . VAL A 1 94 ? 1.404 -7.502 1.073 1.00 96.44 94 VAL A N 1
ATOM 722 C CA . VAL A 1 94 ? 0.889 -8.772 1.594 1.00 96.44 94 VAL A CA 1
ATOM 723 C C . VAL A 1 94 ? 0.012 -8.522 2.816 1.00 96.44 94 VAL A C 1
ATOM 725 O O . VAL A 1 94 ? -1.120 -8.996 2.852 1.00 96.44 94 VAL A O 1
ATOM 728 N N . GLY A 1 95 ? 0.478 -7.719 3.773 1.00 96.62 95 GLY A N 1
ATOM 729 C CA . GLY A 1 95 ? -0.283 -7.367 4.969 1.00 96.62 95 GLY A CA 1
ATOM 730 C C . GLY A 1 95 ? -1.599 -6.660 4.643 1.00 96.62 95 GLY A C 1
ATOM 731 O O . GLY A 1 95 ? -2.625 -6.972 5.243 1.00 96.62 95 GLY A O 1
ATOM 732 N N . GLY A 1 96 ? -1.608 -5.768 3.649 1.00 97.38 96 GLY A N 1
ATOM 733 C CA . GLY A 1 96 ? -2.813 -5.053 3.236 1.00 97.38 96 GLY A CA 1
ATOM 734 C C . GLY A 1 96 ? -3.842 -5.971 2.592 1.00 97.38 96 GLY A C 1
ATOM 735 O O . GLY A 1 96 ? -5.021 -5.927 2.941 1.00 97.38 96 GLY A O 1
ATOM 736 N N . LEU A 1 97 ? -3.390 -6.854 1.699 1.00 97.25 97 LEU A N 1
ATOM 737 C CA . LEU A 1 97 ? -4.243 -7.877 1.092 1.00 97.25 97 LEU A CA 1
ATOM 738 C C . LEU A 1 97 ? -4.780 -8.862 2.138 1.00 97.25 97 LEU A C 1
ATOM 740 O O . LEU A 1 97 ? -5.953 -9.227 2.082 1.00 97.25 97 LEU A O 1
ATOM 744 N N . MET A 1 98 ? -3.959 -9.254 3.116 1.00 97.38 98 MET A N 1
ATOM 745 C CA . MET A 1 98 ? -4.396 -10.097 4.231 1.00 97.38 98 MET A CA 1
ATOM 746 C C . MET A 1 98 ? -5.441 -9.394 5.099 1.00 97.38 98 MET A C 1
ATOM 748 O O . MET A 1 98 ? -6.446 -10.012 5.436 1.00 97.38 98 MET A O 1
ATOM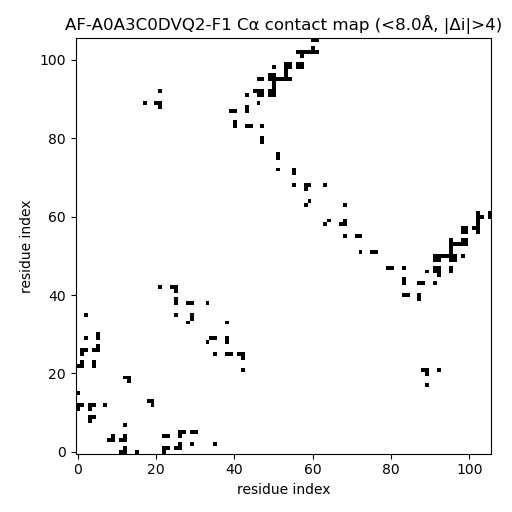 752 N N . ALA A 1 99 ? -5.256 -8.111 5.420 1.00 97.19 99 ALA A N 1
ATOM 753 C CA . ALA A 1 99 ? -6.237 -7.336 6.177 1.00 97.19 99 ALA A CA 1
ATOM 754 C C . ALA A 1 99 ? -7.582 -7.250 5.435 1.00 97.19 99 ALA A C 1
ATOM 756 O O . ALA A 1 99 ? -8.632 -7.472 6.037 1.00 97.19 99 ALA A O 1
ATOM 757 N N . PHE A 1 100 ? -7.555 -7.041 4.114 1.00 95.88 100 PHE A N 1
ATOM 758 C CA . PHE A 1 100 ? -8.755 -7.114 3.277 1.00 95.88 100 PHE A CA 1
ATOM 759 C C . PHE A 1 100 ? -9.412 -8.496 3.285 1.00 95.88 100 PHE A C 1
ATOM 761 O O . PHE A 1 100 ? -10.634 -8.589 3.383 1.00 95.88 100 PHE A O 1
ATOM 768 N N . ALA A 1 101 ? -8.626 -9.565 3.151 1.00 96.69 101 ALA A N 1
ATOM 769 C CA . ALA A 1 101 ? -9.146 -10.928 3.129 1.00 96.69 101 ALA A CA 1
ATOM 770 C C . ALA A 1 101 ? -9.786 -11.311 4.472 1.00 96.69 101 ALA A C 1
ATOM 772 O O . ALA A 1 101 ? -10.873 -11.881 4.494 1.00 96.69 101 ALA A O 1
ATOM 773 N N . LEU A 1 102 ? -9.144 -10.949 5.585 1.00 96.69 102 LEU A N 1
ATOM 774 C CA . LEU A 1 102 ? -9.671 -11.179 6.929 1.00 96.69 102 LEU A CA 1
ATOM 775 C C . LEU A 1 102 ? -10.934 -10.360 7.186 1.00 96.69 102 LEU A C 1
ATOM 777 O O . LEU A 1 102 ? -11.905 -10.912 7.686 1.00 96.69 102 LEU A O 1
ATOM 781 N N . GLY A 1 103 ? -1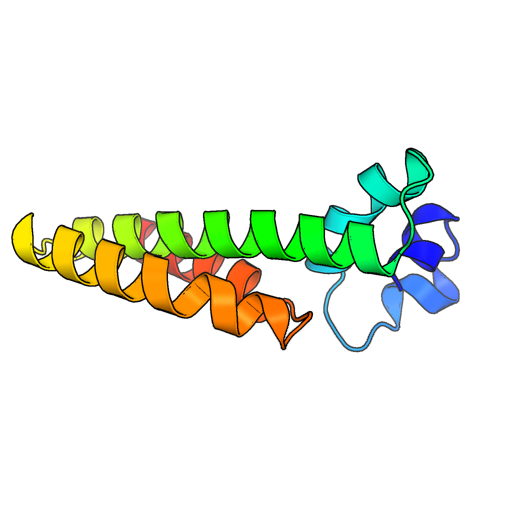0.954 -9.085 6.792 1.00 94.06 103 GLY A N 1
ATOM 782 C CA . GLY A 1 103 ? -12.144 -8.249 6.942 1.00 94.06 103 GLY A CA 1
ATOM 783 C C . GLY A 1 103 ? -13.340 -8.739 6.117 1.00 94.06 103 GLY A C 1
ATOM 784 O O . GLY A 1 103 ? -14.471 -8.467 6.482 1.00 94.06 103 GLY A O 1
ATOM 785 N N . GLN A 1 104 ? -13.118 -9.470 5.018 1.00 91.88 104 GLN A N 1
ATOM 786 C CA . GLN A 1 104 ? -14.201 -10.085 4.236 1.00 91.88 104 GLN A CA 1
ATOM 787 C C . GLN A 1 104 ? -14.743 -11.376 4.862 1.00 91.88 104 GLN A C 1
ATOM 789 O O . GLN A 1 104 ? -15.828 -11.818 4.495 1.00 91.88 104 GLN A O 1
ATOM 794 N N . ALA A 1 105 ? -13.975 -12.010 5.748 1.00 89.88 105 ALA A N 1
ATOM 795 C CA . ALA A 1 105 ? -14.348 -13.261 6.399 1.00 89.88 105 ALA A CA 1
ATOM 796 C C . ALA A 1 105 ? -15.106 -13.057 7.726 1.00 89.88 105 ALA A C 1
ATOM 798 O O . ALA A 1 105 ? -15.489 -14.047 8.351 1.00 89.88 105 ALA A O 1
ATOM 799 N N . MET A 1 106 ? -15.279 -11.804 8.159 1.00 87.31 106 MET A N 1
ATOM 800 C CA . MET A 1 106 ? -15.996 -11.389 9.372 1.00 87.31 106 MET A CA 1
ATOM 801 C C . MET A 1 106 ? -17.411 -10.935 9.025 1.00 87.31 106 MET A C 1
ATOM 803 O O . MET A 1 106 ? -18.329 -11.300 9.791 1.00 87.31 106 MET A O 1
#

Sequence (106 aa):
MAEYWSTGNLDFAVNGYWGPLLSWLMVPFLWLGVETLFAAKLAMLISGGVFFHGSLFLVRAVGLGLVDELIVAVVLALTIPSWMSDHVTPDLLVGGLMAFALGQAM

Radius of gyration: 15.71 Å; Cα contacts (8 Å, |Δi|>4): 114; chains: 1; bounding box: 33×27×37 Å

Nearest PDB structures (foldseek):
  8gym-assembly1_x  TM=3.111E-01  e=9.181E+00  Tetrahymena thermophila SB210

Foldseek 3Di:
DLVCVLVVVVVVQCVDPDHCVLSVQLNVVVVVVHDNVVSLLVSLVVLLVLLLVLQLLLCVLVPHDPVVSVVSNVVSVVPSVVDSVVDSDCCSNVNSVVSNVNSVVD

Secondary structure (DSSP, 8-state):
-HHHHHHT-HHHHTT-SS-THHHHHHHHHHHTT--HHHHHHHHHHHHHHHHHHHHHHHHHHTT--HHHHHHHHHHHHHHHHHHHHH---SHHHHHHHHHHHHHH--

Solvent-accessible surface area (backbone atoms only — not comparable to full-atom values): 5645 Å² total; per-residue (Å²): 82,34,66,28,57,62,70,66,40,57,85,59,28,75,70,39,98,60,76,59,66,56,31,58,58,20,24,66,38,45,76,72,66,40,56,69,70,60,21,47,49,52,33,40,53,52,20,40,52,42,23,51,54,13,46,52,48,24,43,53,44,75,66,55,52,72,66,58,46,48,51,52,51,52,54,45,68,66,46,47,61,62,52,50,72,78,45,92,69,55,60,43,38,53,52,6,52,48,28,40,55,53,28,72,75,99

Mean predicted aligned error: 3.81 Å